Protein AF-A0A7W8T945-F1 (afdb_monomer_lite)

Structure (mmCIF, N/CA/C/O backbone):
data_AF-A0A7W8T945-F1
#
_entry.id   AF-A0A7W8T945-F1
#
loop_
_atom_site.group_PDB
_atom_site.id
_atom_site.type_symbol
_atom_site.label_atom_id
_atom_site.label_alt_id
_atom_site.label_comp_id
_atom_site.label_asym_id
_atom_site.label_entity_id
_atom_site.label_seq_id
_atom_site.pdbx_PDB_ins_code
_atom_site.Cartn_x
_atom_site.Cartn_y
_atom_site.Cartn_z
_atom_site.occupancy
_atom_site.B_iso_or_equiv
_atom_site.auth_seq_id
_atom_site.auth_comp_id
_atom_site.auth_asym_id
_atom_site.auth_atom_id
_atom_site.pdbx_PDB_model_num
ATOM 1 N N . MET A 1 1 ? -6.412 -0.745 10.637 1.00 96.62 1 MET A N 1
ATOM 2 C CA . MET A 1 1 ? -5.595 -0.056 9.621 1.00 96.62 1 MET A CA 1
ATOM 3 C C . MET A 1 1 ? -5.978 -0.577 8.255 1.00 96.62 1 MET A C 1
ATOM 5 O O . MET A 1 1 ? -6.344 -1.747 8.147 1.00 96.62 1 MET A O 1
ATOM 9 N N . THR A 1 2 ? -5.927 0.278 7.244 1.00 97.69 2 THR A N 1
ATOM 10 C CA . THR A 1 2 ? -6.172 -0.103 5.854 1.00 97.69 2 THR A CA 1
ATOM 11 C C . THR A 1 2 ? -5.039 0.385 4.976 1.00 97.69 2 THR A C 1
ATOM 13 O O . THR A 1 2 ? -4.559 1.495 5.174 1.00 97.69 2 THR A O 1
ATOM 16 N N . TYR A 1 3 ? -4.647 -0.427 4.001 1.00 97.88 3 TYR A N 1
ATOM 17 C CA . TYR A 1 3 ? -3.718 -0.028 2.955 1.00 97.88 3 TYR A CA 1
ATOM 18 C C . TYR A 1 3 ? -4.407 -0.096 1.595 1.00 97.88 3 TYR A C 1
ATOM 20 O O . TYR A 1 3 ? -4.850 -1.174 1.188 1.00 97.88 3 TYR A O 1
ATOM 28 N N . ASN A 1 4 ? -4.499 1.030 0.897 1.00 96.88 4 ASN A N 1
ATOM 29 C CA . ASN A 1 4 ? -4.992 1.094 -0.469 1.00 96.88 4 ASN A CA 1
ATOM 30 C C . ASN A 1 4 ? -3.863 0.651 -1.395 1.00 96.88 4 ASN A C 1
ATOM 32 O O . ASN A 1 4 ? -2.828 1.298 -1.532 1.00 96.88 4 ASN A O 1
ATOM 36 N N . TRP A 1 5 ? -4.050 -0.518 -1.984 1.00 96.69 5 TRP A N 1
ATOM 37 C CA . TRP A 1 5 ? -3.108 -1.131 -2.891 1.00 96.69 5 TRP A CA 1
ATOM 38 C C . TRP A 1 5 ? -3.400 -0.665 -4.311 1.00 96.69 5 TRP A C 1
ATOM 40 O O . TRP A 1 5 ? -4.481 -0.933 -4.844 1.00 96.69 5 TRP A O 1
ATOM 50 N N . MET A 1 6 ? -2.406 -0.025 -4.933 1.00 95.25 6 MET A N 1
ATOM 51 C CA . MET A 1 6 ? -2.419 0.354 -6.348 1.00 95.25 6 MET A CA 1
ATOM 52 C C . MET A 1 6 ? -2.404 -0.887 -7.254 1.00 95.25 6 MET A C 1
ATOM 54 O O . MET A 1 6 ? -1.379 -1.303 -7.812 1.00 95.25 6 MET A O 1
ATOM 58 N N . PHE A 1 7 ? -3.565 -1.520 -7.345 1.00 95.50 7 PHE A N 1
ATOM 59 C CA . PHE A 1 7 ? -3.891 -2.559 -8.300 1.00 95.50 7 PHE A CA 1
ATOM 60 C C . PHE A 1 7 ? -5.323 -2.356 -8.794 1.00 95.50 7 PHE A C 1
ATOM 62 O O . PHE A 1 7 ? -6.204 -3.200 -8.615 1.00 95.50 7 PHE A O 1
ATOM 69 N N . GLY A 1 8 ? -5.575 -1.184 -9.370 1.00 93.62 8 GLY A N 1
ATOM 70 C CA . GLY A 1 8 ? -6.829 -0.836 -10.017 1.00 93.62 8 GLY A CA 1
ATOM 71 C C . GLY A 1 8 ? -7.065 -1.622 -11.313 1.00 93.62 8 GLY A C 1
ATOM 72 O O . GLY A 1 8 ? -6.134 -2.207 -11.871 1.00 93.62 8 GLY A O 1
ATOM 73 N N . PRO A 1 9 ? -8.309 -1.634 -11.822 1.00 91.25 9 PRO A N 1
ATOM 74 C CA . PRO A 1 9 ? -8.699 -2.455 -12.970 1.00 91.25 9 PRO A CA 1
ATOM 75 C C . PRO A 1 9 ? -7.941 -2.122 -14.267 1.00 91.25 9 PRO A C 1
ATOM 77 O O . PRO A 1 9 ? -7.788 -2.999 -15.112 1.00 91.25 9 PRO A O 1
ATOM 80 N N . GLN A 1 10 ? -7.432 -0.891 -14.410 1.00 89.81 10 GLN A N 1
ATOM 81 C CA . GLN A 1 10 ? -6.666 -0.453 -15.586 1.00 89.81 10 GLN A CA 1
ATOM 82 C C . GLN A 1 10 ? -5.208 -0.940 -15.581 1.00 89.81 10 GLN A C 1
ATOM 84 O O . GLN A 1 10 ? -4.557 -0.992 -16.624 1.00 89.81 10 GLN A O 1
ATOM 89 N N . ARG A 1 11 ? -4.668 -1.330 -14.420 1.00 91.94 11 ARG A N 1
ATOM 90 C CA . ARG A 1 11 ? -3.283 -1.793 -14.307 1.00 91.94 11 ARG A CA 1
ATOM 91 C C . ARG A 1 11 ? -3.153 -3.239 -14.741 1.00 91.94 11 ARG A C 1
ATOM 93 O O . ARG A 1 11 ? -3.669 -4.123 -14.066 1.00 91.94 11 ARG A O 1
ATOM 100 N N . ALA A 1 12 ? -2.341 -3.520 -15.760 1.00 93.88 12 ALA A N 1
ATOM 101 C CA . ALA A 1 12 ? -1.988 -4.894 -16.131 1.00 93.88 12 ALA A CA 1
ATOM 102 C C . ALA A 1 12 ? -1.332 -5.672 -14.970 1.00 93.88 12 ALA A C 1
ATOM 104 O O . ALA A 1 12 ? -1.636 -6.842 -14.748 1.00 93.88 12 ALA A O 1
ATOM 105 N N . ARG A 1 13 ? -0.467 -5.006 -14.198 1.00 96.31 13 ARG A N 1
ATOM 106 C CA . ARG A 1 13 ? 0.247 -5.551 -13.035 1.00 96.31 13 ARG A CA 1
ATOM 107 C C . ARG A 1 13 ? 0.240 -4.521 -11.892 1.00 96.31 13 ARG A C 1
ATOM 109 O O . ARG A 1 13 ? 0.198 -3.324 -12.182 1.00 96.31 13 ARG A O 1
ATOM 116 N N . PRO A 1 14 ? 0.265 -4.945 -10.617 1.00 96.56 14 PRO A N 1
ATOM 117 C CA . PRO A 1 14 ? 0.195 -4.020 -9.486 1.00 96.56 14 PRO A CA 1
ATOM 118 C C . PRO A 1 14 ? 1.417 -3.104 -9.412 1.00 96.56 14 PRO A C 1
ATOM 120 O O . PRO A 1 14 ? 2.474 -3.409 -9.964 1.00 96.56 14 PRO A O 1
ATOM 123 N N . CYS A 1 15 ? 1.288 -1.990 -8.691 1.00 95.38 15 CYS A N 1
ATOM 124 C CA . CYS A 1 15 ? 2.415 -1.108 -8.399 1.00 95.38 15 CYS A CA 1
ATOM 125 C C . CYS A 1 15 ? 3.579 -1.890 -7.756 1.00 95.38 15 CYS A C 1
ATOM 127 O O . CYS A 1 15 ? 3.370 -2.565 -6.736 1.00 95.38 15 CYS A O 1
ATOM 129 N N . PRO A 1 16 ? 4.806 -1.808 -8.311 1.00 95.50 16 PRO A N 1
ATOM 130 C CA . PRO A 1 16 ? 5.956 -2.507 -7.750 1.00 95.50 16 PRO A CA 1
ATOM 131 C C . PRO A 1 16 ? 6.315 -2.067 -6.329 1.00 95.50 16 PRO A C 1
ATOM 133 O O . PRO A 1 16 ? 6.618 -2.922 -5.501 1.00 95.50 16 PRO A O 1
ATOM 136 N N . MET A 1 17 ? 6.213 -0.773 -6.008 1.00 93.88 17 MET A N 1
ATOM 137 C CA . MET A 1 17 ? 6.510 -0.274 -4.661 1.00 93.88 17 MET A CA 1
ATOM 138 C C . MET A 1 17 ? 5.473 -0.732 -3.630 1.00 93.88 17 MET A C 1
ATOM 140 O O . MET A 1 17 ? 5.859 -1.253 -2.586 1.00 93.88 17 MET A O 1
ATOM 144 N N . CYS A 1 18 ? 4.172 -0.670 -3.942 1.00 95.94 18 CYS A N 1
ATOM 145 C CA . CYS A 1 18 ? 3.152 -1.269 -3.071 1.00 95.94 18 CYS A CA 1
ATOM 146 C C . CYS A 1 18 ? 3.390 -2.771 -2.878 1.00 95.94 18 CYS A C 1
ATOM 148 O O . CYS A 1 18 ? 3.243 -3.292 -1.779 1.00 95.94 18 CYS A O 1
ATOM 150 N N . THR A 1 19 ? 3.776 -3.478 -3.945 1.00 97.06 19 THR A N 1
ATOM 151 C CA . THR A 1 19 ? 4.071 -4.916 -3.882 1.00 97.06 19 THR A CA 1
ATOM 152 C C . THR A 1 19 ? 5.292 -5.206 -3.006 1.00 97.06 19 THR A C 1
ATOM 154 O O . THR A 1 19 ? 5.293 -6.192 -2.271 1.00 97.06 19 THR A O 1
ATOM 157 N N . SER A 1 20 ? 6.324 -4.362 -3.059 1.00 96.06 20 SER A N 1
ATOM 158 C CA . SER A 1 20 ? 7.507 -4.477 -2.201 1.00 96.06 20 SER A CA 1
ATOM 159 C C . SER A 1 20 ? 7.138 -4.315 -0.725 1.00 96.06 20 SER A C 1
ATOM 161 O O . SER A 1 20 ? 7.431 -5.213 0.065 1.00 96.06 20 SER A O 1
ATOM 163 N N . LEU A 1 21 ? 6.393 -3.257 -0.382 1.00 96.50 21 LEU A N 1
ATOM 164 C CA . LEU A 1 21 ? 5.892 -3.030 0.976 1.00 96.50 21 LEU A CA 1
ATOM 165 C C . LEU A 1 21 ? 5.035 -4.198 1.469 1.00 96.50 21 LEU A C 1
ATOM 167 O O . LEU A 1 21 ? 5.289 -4.743 2.540 1.00 96.50 21 LEU A O 1
ATOM 171 N N . LEU A 1 22 ? 4.054 -4.627 0.673 1.00 97.69 22 LEU A N 1
ATOM 172 C CA . LEU A 1 22 ? 3.161 -5.722 1.047 1.00 97.69 22 LEU A CA 1
ATOM 173 C C . LEU A 1 22 ? 3.913 -7.047 1.206 1.00 97.69 22 LEU A C 1
ATOM 175 O O . LEU A 1 22 ? 3.563 -7.833 2.078 1.00 97.69 22 LEU A O 1
ATOM 179 N N . SER A 1 23 ? 4.975 -7.283 0.428 1.00 96.94 23 SER A N 1
ATOM 180 C CA . SER A 1 23 ? 5.816 -8.475 0.602 1.00 96.94 23 SER A CA 1
ATOM 181 C C . SER A 1 23 ? 6.559 -8.466 1.937 1.00 96.94 23 SER A C 1
ATOM 183 O O . SER A 1 23 ? 6.650 -9.512 2.572 1.00 96.94 23 SER A O 1
ATOM 185 N N . ALA A 1 24 ? 7.054 -7.307 2.381 1.00 96.31 24 ALA A N 1
ATOM 186 C CA . ALA A 1 24 ? 7.662 -7.182 3.704 1.00 96.31 24 ALA A CA 1
ATOM 187 C C . ALA A 1 24 ? 6.615 -7.369 4.812 1.00 96.31 24 ALA A C 1
ATOM 189 O O . ALA A 1 24 ? 6.810 -8.155 5.735 1.00 96.31 24 ALA A O 1
ATOM 190 N N . TRP A 1 25 ? 5.466 -6.701 4.690 1.00 97.25 25 TRP A N 1
ATOM 191 C CA . TRP A 1 25 ? 4.403 -6.795 5.686 1.00 97.25 25 TRP A CA 1
ATOM 192 C C . TRP A 1 25 ? 3.747 -8.166 5.757 1.00 97.25 25 TRP A C 1
ATOM 194 O O . TRP A 1 25 ? 3.296 -8.521 6.834 1.00 97.25 25 TRP A O 1
ATOM 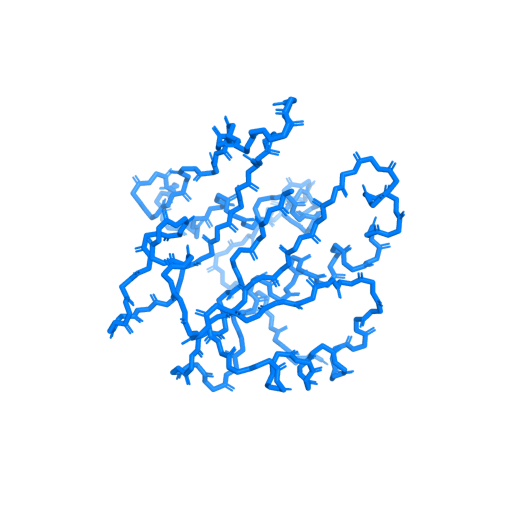204 N N . ASP A 1 26 ? 3.686 -8.953 4.678 1.00 98.12 26 ASP A N 1
ATOM 205 C CA . ASP A 1 26 ? 3.163 -10.324 4.753 1.00 98.12 26 ASP A CA 1
ATOM 206 C C . ASP A 1 26 ? 3.936 -11.162 5.782 1.00 98.12 26 ASP A C 1
ATOM 208 O O . ASP A 1 26 ? 3.313 -11.898 6.544 1.00 98.12 26 ASP A O 1
ATOM 212 N N . GLY A 1 27 ? 5.262 -10.995 5.857 1.00 97.06 27 GLY A N 1
ATOM 213 C CA . GLY A 1 27 ? 6.110 -11.664 6.848 1.00 97.06 27 GLY A CA 1
ATOM 214 C C . GLY A 1 27 ? 5.848 -11.209 8.286 1.00 97.06 27 GLY A C 1
ATOM 215 O O . GLY A 1 27 ? 5.793 -12.044 9.182 1.00 97.06 27 GLY A O 1
ATOM 216 N N . GLU A 1 28 ? 5.617 -9.911 8.487 1.00 96.50 28 GLU A N 1
ATOM 217 C CA . GLU A 1 28 ? 5.387 -9.292 9.807 1.00 96.50 28 GLU A CA 1
ATOM 218 C C . GLU A 1 28 ? 3.920 -9.358 10.271 1.00 96.50 28 GLU A C 1
ATOM 220 O O . GLU A 1 28 ? 3.590 -9.130 11.438 1.00 96.50 28 GLU A O 1
ATOM 225 N N . MET A 1 29 ? 2.997 -9.664 9.358 1.00 97.62 29 MET A N 1
ATOM 226 C CA . MET A 1 29 ? 1.560 -9.632 9.619 1.00 97.62 29 MET A CA 1
ATOM 227 C C . MET A 1 29 ? 1.119 -10.535 10.788 1.00 97.62 29 MET A C 1
ATOM 229 O O . MET A 1 29 ? 0.219 -10.113 11.519 1.00 97.62 29 MET A O 1
ATOM 233 N N . PRO A 1 30 ? 1.704 -11.730 11.036 1.00 98.19 30 PRO A N 1
ATOM 234 C CA . PRO A 1 30 ? 1.389 -12.521 12.227 1.00 98.19 30 PRO A CA 1
ATOM 235 C C . PRO A 1 30 ? 1.540 -11.758 13.550 1.00 98.19 30 PRO A C 1
ATOM 237 O O . PRO A 1 30 ? 0.706 -11.938 14.437 1.00 98.19 30 PRO A O 1
ATOM 240 N N . ASP A 1 31 ? 2.542 -10.886 13.677 1.00 98.12 31 ASP A N 1
ATOM 241 C CA . ASP A 1 31 ? 2.771 -10.083 14.883 1.00 98.12 31 ASP A CA 1
ATOM 242 C C . ASP A 1 31 ? 1.916 -8.814 14.898 1.00 98.12 31 ASP A C 1
ATOM 244 O O . ASP A 1 31 ? 1.278 -8.501 15.908 1.00 98.12 31 ASP A O 1
ATOM 248 N N . ILE A 1 32 ? 1.792 -8.131 13.756 1.00 97.12 32 ILE A N 1
ATOM 249 C CA . ILE A 1 32 ? 0.925 -6.947 13.617 1.00 97.12 32 ILE A CA 1
ATOM 250 C C . ILE A 1 32 ? -0.524 -7.284 14.009 1.00 97.12 32 ILE A C 1
ATOM 252 O O . ILE A 1 32 ? -1.168 -6.540 14.761 1.00 97.12 32 ILE A O 1
ATOM 256 N N . LEU A 1 33 ? -1.037 -8.432 13.551 1.00 97.75 33 LEU A N 1
ATOM 257 C CA . LEU A 1 33 ? -2.416 -8.860 13.801 1.00 97.75 33 LEU A CA 1
ATOM 258 C C . LEU A 1 33 ? -2.708 -9.203 15.269 1.00 97.75 33 LEU A C 1
ATOM 260 O O . LEU A 1 33 ? -3.882 -9.272 15.635 1.00 97.75 33 LEU A O 1
ATOM 264 N N . GLN A 1 34 ? -1.694 -9.363 16.127 1.00 97.81 34 GLN A N 1
ATOM 265 C CA . GLN A 1 34 ? -1.896 -9.519 17.575 1.00 97.81 34 GLN A CA 1
ATOM 266 C C . GLN A 1 34 ? -2.365 -8.217 18.238 1.00 97.81 34 GLN A C 1
ATOM 268 O O . GLN A 1 34 ? -2.925 -8.241 19.335 1.00 97.81 34 GLN A O 1
ATOM 273 N N . ARG A 1 35 ? -2.127 -7.068 17.595 1.00 97.56 35 ARG A N 1
ATOM 274 C CA . ARG A 1 35 ? -2.418 -5.739 18.150 1.00 97.56 35 ARG A CA 1
ATOM 275 C C . ARG A 1 35 ? -3.443 -4.957 17.341 1.00 97.56 35 ARG A C 1
ATOM 277 O O . ARG A 1 35 ? -4.184 -4.166 17.920 1.00 97.56 35 ARG A O 1
ATOM 284 N N . VAL A 1 36 ? -3.482 -5.142 16.021 1.00 96.31 36 VAL A N 1
ATOM 285 C CA . VAL A 1 36 ? -4.260 -4.288 15.118 1.00 96.31 36 VAL A CA 1
ATOM 286 C C . VAL A 1 36 ? -4.937 -5.112 14.024 1.00 96.31 36 VAL A C 1
ATOM 288 O O . VAL A 1 36 ? -4.320 -5.956 13.387 1.00 96.31 36 VAL A O 1
ATOM 291 N N . ALA A 1 37 ? -6.213 -4.830 13.745 1.00 96.19 37 ALA A N 1
ATOM 292 C CA . ALA A 1 37 ? -6.885 -5.373 12.564 1.00 96.19 37 ALA A CA 1
ATOM 293 C C . ALA A 1 37 ? -6.386 -4.674 11.288 1.00 96.19 37 ALA A C 1
ATOM 295 O O . ALA A 1 37 ? -6.356 -3.439 11.230 1.00 96.19 37 ALA A O 1
ATOM 296 N N . PHE A 1 38 ? -6.049 -5.454 10.259 1.00 97.69 38 PHE A N 1
ATOM 297 C CA . PHE A 1 38 ? -5.461 -4.953 9.016 1.00 97.69 38 PHE A CA 1
ATOM 298 C C . PHE A 1 38 ? -6.240 -5.407 7.773 1.00 97.69 38 PHE A C 1
ATOM 300 O O . PHE A 1 38 ? -6.665 -6.563 7.698 1.00 97.69 38 PHE A O 1
ATOM 307 N N . ALA A 1 39 ? -6.400 -4.509 6.796 1.00 98.00 39 ALA A N 1
ATOM 308 C CA . ALA A 1 39 ? -6.996 -4.794 5.491 1.00 98.00 39 ALA A CA 1
ATOM 309 C C . ALA A 1 39 ? -6.168 -4.181 4.354 1.00 98.00 39 ALA A C 1
ATOM 311 O O . ALA A 1 39 ? -5.828 -3.002 4.396 1.00 98.00 39 ALA A O 1
ATOM 312 N N . VAL A 1 40 ? -5.883 -4.970 3.321 1.00 98.38 40 VAL A N 1
ATOM 313 C CA . VAL A 1 40 ? -5.280 -4.500 2.068 1.00 98.38 40 VAL A CA 1
ATOM 314 C C . VAL A 1 40 ? -6.384 -4.421 1.023 1.00 98.38 40 VAL A C 1
ATOM 316 O O . VAL A 1 40 ? -7.080 -5.408 0.785 1.00 98.38 40 VAL A O 1
ATOM 319 N N . ILE A 1 41 ? -6.578 -3.252 0.426 1.00 98.19 41 ILE A N 1
ATOM 320 C CA . ILE A 1 41 ? -7.769 -2.932 -0.360 1.00 98.19 41 ILE A CA 1
ATOM 321 C C . ILE A 1 41 ? -7.346 -2.525 -1.765 1.00 98.19 41 ILE A C 1
ATOM 323 O O . ILE A 1 41 ? -6.641 -1.537 -1.934 1.00 98.19 41 ILE A O 1
ATOM 327 N N . GLY A 1 42 ? -7.782 -3.275 -2.773 1.00 96.44 42 GLY A N 1
ATOM 328 C CA . GLY A 1 42 ? -7.579 -2.930 -4.181 1.00 96.44 42 GLY A CA 1
ATOM 329 C C . GLY A 1 42 ? -8.905 -2.671 -4.890 1.00 96.44 42 GLY A C 1
ATOM 330 O O . GLY A 1 42 ? -9.925 -3.273 -4.556 1.00 96.44 42 GLY A O 1
ATO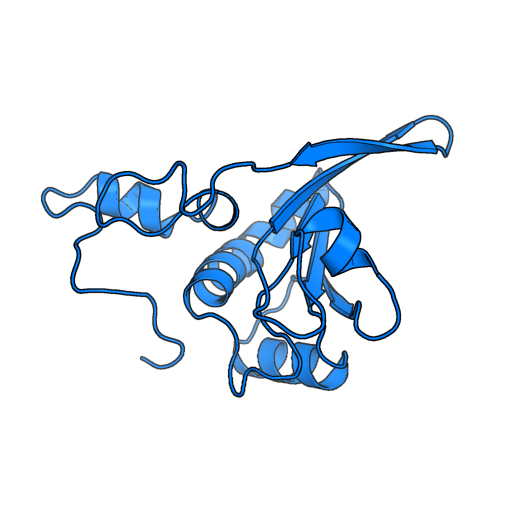M 331 N N . ARG A 1 43 ? -8.894 -1.811 -5.914 1.00 94.94 43 ARG A N 1
ATOM 332 C CA . ARG A 1 43 ? -10.094 -1.523 -6.723 1.00 94.94 43 ARG A CA 1
ATOM 333 C C . ARG A 1 43 ? -10.438 -2.649 -7.707 1.00 94.94 43 ARG A C 1
ATOM 335 O O . ARG A 1 43 ? -11.563 -2.724 -8.190 1.00 94.94 43 ARG A O 1
ATOM 342 N N . SER A 1 44 ? -9.478 -3.522 -8.024 1.00 95.56 44 SER A N 1
ATOM 343 C CA . SER A 1 44 ? -9.711 -4.674 -8.900 1.00 95.56 44 SER A CA 1
ATOM 344 C C . SER A 1 44 ? -10.675 -5.705 -8.295 1.00 95.56 44 SER A C 1
ATOM 346 O O . SER A 1 44 ? -10.780 -5.804 -7.067 1.00 95.56 44 SER A O 1
ATOM 348 N N . PRO A 1 45 ? -11.325 -6.530 -9.141 1.00 96.38 45 PRO A N 1
ATOM 349 C CA . PRO A 1 45 ? -12.040 -7.728 -8.710 1.00 96.38 45 PRO A CA 1
ATOM 350 C C . PRO A 1 45 ? -11.212 -8.610 -7.763 1.00 96.38 45 PRO A C 1
ATOM 352 O O . PRO A 1 45 ? -9.993 -8.734 -7.908 1.00 96.38 45 PRO A O 1
ATOM 355 N N . ILE A 1 46 ? -11.870 -9.202 -6.761 1.00 97.50 46 ILE A N 1
ATOM 356 C CA . ILE A 1 46 ? -11.185 -9.917 -5.672 1.00 97.50 46 ILE A CA 1
ATOM 357 C C . ILE A 1 46 ? -10.393 -11.139 -6.158 1.00 97.50 46 ILE A C 1
ATOM 359 O O . ILE A 1 46 ? -9.327 -11.425 -5.621 1.00 97.50 46 ILE A O 1
ATOM 363 N N . ASP A 1 47 ? -10.868 -11.826 -7.192 1.00 97.75 47 ASP A N 1
ATOM 364 C CA . ASP A 1 47 ? -10.191 -12.952 -7.841 1.00 97.75 47 ASP A CA 1
ATOM 365 C C . ASP A 1 47 ? -8.829 -12.543 -8.418 1.00 97.75 47 ASP A C 1
ATOM 367 O O . ASP A 1 47 ? -7.836 -13.234 -8.196 1.00 97.75 47 ASP A O 1
ATOM 371 N N . ARG A 1 48 ? -8.742 -11.370 -9.055 1.00 97.56 48 ARG A N 1
ATOM 372 C CA . ARG A 1 48 ? -7.483 -10.803 -9.559 1.00 97.56 48 ARG A CA 1
ATOM 373 C C . ARG A 1 48 ? -6.504 -10.479 -8.430 1.00 97.56 48 ARG A C 1
ATOM 375 O O . ARG A 1 48 ? -5.313 -10.771 -8.543 1.00 97.56 48 ARG A O 1
ATOM 382 N N . LEU A 1 49 ? -6.999 -9.894 -7.337 1.00 98.25 49 LEU A N 1
ATOM 383 C CA . LEU A 1 49 ? -6.184 -9.591 -6.155 1.00 98.25 49 LEU A CA 1
ATOM 384 C C . LEU A 1 49 ? -5.636 -10.882 -5.519 1.00 98.25 49 LEU A C 1
ATOM 386 O O . LEU A 1 49 ? -4.452 -10.968 -5.192 1.00 98.25 49 LEU A O 1
ATOM 390 N N . VAL A 1 50 ? -6.488 -11.903 -5.381 1.00 98.38 50 VAL A N 1
ATOM 391 C CA . VAL A 1 50 ? -6.129 -13.214 -4.822 1.00 98.38 50 VAL A CA 1
ATOM 392 C C . VAL A 1 50 ? -5.155 -13.969 -5.725 1.00 98.38 50 VAL A C 1
ATOM 394 O O . VAL A 1 50 ? -4.200 -14.545 -5.209 1.00 98.38 50 VAL A O 1
ATOM 397 N N . ALA A 1 51 ? -5.337 -13.938 -7.046 1.00 98.44 51 ALA A N 1
ATOM 398 C CA . ALA A 1 51 ? -4.415 -14.571 -7.986 1.00 98.44 51 ALA A CA 1
ATOM 399 C C . ALA A 1 51 ? -2.993 -14.010 -7.834 1.00 98.44 51 ALA A C 1
ATOM 401 O O . ALA A 1 51 ? -2.031 -14.768 -7.731 1.00 98.44 51 ALA A O 1
ATOM 402 N N . PHE A 1 52 ? -2.856 -12.686 -7.718 1.00 98.38 52 PHE A N 1
ATOM 403 C CA . PHE A 1 52 ? -1.545 -12.072 -7.511 1.00 98.38 52 PHE A CA 1
ATOM 404 C C . PHE A 1 52 ? -0.957 -12.379 -6.124 1.00 98.38 52 PHE A C 1
ATOM 406 O O . PHE A 1 52 ? 0.241 -12.629 -6.001 1.00 98.38 52 PHE A O 1
ATOM 413 N N . ARG A 1 53 ? -1.788 -12.425 -5.073 1.00 98.25 53 ARG A N 1
ATOM 414 C CA . ARG A 1 53 ? -1.364 -12.882 -3.737 1.00 98.25 53 ARG A CA 1
ATOM 415 C C . ARG A 1 53 ? -0.752 -14.282 -3.789 1.00 98.25 53 ARG A C 1
ATOM 417 O O . ARG A 1 53 ? 0.284 -14.515 -3.173 1.00 98.25 53 ARG A O 1
ATOM 424 N N . GLN A 1 54 ? -1.405 -15.198 -4.505 1.00 98.31 54 GLN A N 1
ATOM 425 C CA . GLN A 1 54 ? -0.939 -16.572 -4.688 1.00 98.31 54 GLN A CA 1
ATOM 426 C C . GLN A 1 54 ? 0.366 -16.610 -5.484 1.00 98.31 54 GLN A C 1
ATOM 428 O O . GLN A 1 54 ? 1.305 -17.273 -5.056 1.00 98.31 54 GLN A O 1
ATOM 433 N N . GLU A 1 55 ? 0.454 -15.848 -6.578 1.00 97.69 55 GLU A N 1
ATOM 434 C CA . GLU A 1 55 ? 1.674 -15.712 -7.383 1.00 97.69 55 GLU A CA 1
ATOM 435 C C . GLU A 1 55 ? 2.873 -15.251 -6.537 1.00 97.69 55 GLU A C 1
ATOM 437 O O . GLU A 1 55 ? 3.971 -15.787 -6.666 1.00 97.69 55 GLU A O 1
ATOM 442 N N . ARG A 1 56 ? 2.664 -14.287 -5.631 1.00 97.25 56 ARG A N 1
ATOM 443 C CA . ARG A 1 56 ? 3.707 -13.779 -4.723 1.00 97.25 56 ARG A CA 1
ATOM 444 C C . ARG A 1 56 ? 3.959 -14.658 -3.498 1.00 97.25 56 ARG A C 1
ATOM 446 O O . ARG A 1 56 ? 4.877 -14.364 -2.737 1.00 97.25 56 ARG A O 1
ATOM 453 N N . GLY A 1 57 ? 3.163 -15.704 -3.283 1.00 97.94 57 GLY A N 1
ATOM 454 C CA . GLY A 1 57 ? 3.284 -16.582 -2.120 1.00 97.94 57 GLY A CA 1
ATOM 455 C C . GLY A 1 57 ? 2.907 -15.923 -0.788 1.00 97.94 57 GLY A C 1
ATOM 456 O O . GLY A 1 57 ? 3.332 -16.401 0.261 1.00 97.94 57 GLY A O 1
ATOM 457 N N . TRP A 1 58 ? 2.119 -14.843 -0.806 1.00 98.38 58 TRP A N 1
ATOM 458 C CA . TRP A 1 58 ? 1.710 -14.133 0.409 1.00 98.38 58 TRP A CA 1
ATOM 459 C C . TRP A 1 58 ? 0.696 -14.942 1.222 1.00 98.38 58 TRP A C 1
ATOM 461 O O . TRP A 1 58 ? -0.377 -15.318 0.732 1.00 98.38 58 TRP A O 1
ATOM 471 N N . ARG A 1 59 ? 0.996 -15.183 2.497 1.00 98.00 59 ARG A N 1
ATOM 472 C CA . ARG A 1 59 ? 0.233 -16.103 3.354 1.00 98.00 59 ARG A CA 1
ATOM 473 C C . ARG A 1 59 ? -0.686 -15.402 4.341 1.00 98.00 59 ARG A C 1
ATOM 475 O O . ARG A 1 59 ? -1.752 -15.941 4.636 1.00 98.00 59 ARG A O 1
ATOM 482 N N . HIS A 1 60 ? -0.339 -14.209 4.794 1.00 98.19 60 HIS A N 1
ATOM 483 C CA . HIS A 1 60 ? -0.937 -13.585 5.971 1.00 98.19 60 HIS A CA 1
ATOM 484 C C . HIS A 1 60 ? -1.760 -12.331 5.656 1.00 98.19 60 HIS A C 1
ATOM 486 O O . HIS A 1 60 ? -2.645 -11.972 6.437 1.00 98.19 60 HIS A O 1
ATOM 492 N N . LEU A 1 61 ? -1.538 -11.691 4.504 1.00 97.94 61 LEU A N 1
ATOM 493 C CA . LEU A 1 61 ? -2.318 -10.520 4.099 1.00 97.94 61 LEU A CA 1
ATOM 494 C C . LEU A 1 61 ? -3.804 -10.842 3.865 1.00 97.94 61 LEU A C 1
ATOM 496 O O . LEU A 1 61 ? -4.165 -11.767 3.131 1.00 97.94 61 LEU A O 1
ATOM 500 N N . ARG A 1 62 ? -4.680 -10.011 4.445 1.00 97.31 62 ARG A N 1
ATOM 501 C CA . ARG A 1 62 ? -6.133 -10.036 4.212 1.00 97.31 62 ARG A CA 1
ATOM 502 C C . ARG A 1 62 ? -6.498 -9.039 3.118 1.00 97.31 62 ARG A C 1
ATOM 504 O O . ARG A 1 62 ? -6.377 -7.832 3.326 1.00 97.31 62 ARG A O 1
ATOM 511 N N . LEU A 1 63 ? -6.932 -9.558 1.970 1.00 98.38 63 LEU A N 1
ATOM 512 C CA . LEU A 1 63 ? -7.272 -8.756 0.796 1.00 98.38 63 LEU A CA 1
ATOM 513 C C . LEU A 1 63 ? -8.775 -8.500 0.702 1.00 98.38 63 LEU A C 1
ATOM 515 O O . LEU A 1 63 ? -9.580 -9.397 0.949 1.00 98.38 63 LEU A O 1
ATOM 519 N N . TYR A 1 64 ? -9.130 -7.293 0.280 1.00 98.25 64 TYR A N 1
ATOM 520 C CA . TYR A 1 64 ? -10.498 -6.855 0.039 1.00 98.25 64 TYR A CA 1
ATOM 521 C C . TYR A 1 64 ? -10.574 -6.103 -1.288 1.00 98.25 64 TYR A C 1
ATOM 523 O O . TYR A 1 64 ? -9.614 -5.451 -1.702 1.00 98.25 64 TYR A O 1
ATOM 531 N N . SER A 1 65 ? -11.731 -6.184 -1.943 1.00 97.50 65 SER A N 1
ATOM 532 C CA . SER A 1 65 ? -12.018 -5.405 -3.144 1.00 97.50 65 SER A CA 1
ATOM 533 C C . SER A 1 65 ? -12.957 -4.251 -2.815 1.00 97.50 65 SER A C 1
ATOM 535 O O . SER A 1 65 ? -13.979 -4.445 -2.154 1.00 97.50 65 SER A O 1
ATOM 537 N N . SER A 1 66 ? -12.621 -3.063 -3.303 1.00 96.19 66 SER A N 1
ATOM 538 C CA . SER A 1 66 ? -13.485 -1.879 -3.282 1.00 96.19 66 SER A CA 1
ATOM 539 C C . SER A 1 66 ? -14.151 -1.608 -4.632 1.00 96.19 66 SER A C 1
ATOM 541 O O . SER A 1 66 ? -14.831 -0.600 -4.778 1.00 96.19 66 SER A O 1
ATOM 543 N N . GLY A 1 67 ? -14.015 -2.504 -5.619 1.00 91.44 67 GLY A N 1
ATOM 544 C CA . GLY A 1 67 ? -14.489 -2.273 -6.992 1.00 91.44 67 GLY A CA 1
ATOM 545 C C . GLY A 1 67 ? -15.995 -2.006 -7.140 1.00 91.44 67 GLY A C 1
ATOM 546 O O . GLY A 1 67 ? -16.422 -1.517 -8.179 1.00 91.44 67 GLY A O 1
ATOM 547 N N . GLY A 1 68 ? -16.797 -2.301 -6.111 1.00 90.06 68 GLY A N 1
ATOM 548 C CA . GLY A 1 68 ? -18.237 -2.021 -6.063 1.00 90.06 68 GLY A CA 1
ATOM 549 C C . GLY A 1 68 ? -18.649 -0.888 -5.116 1.00 90.06 68 GLY A C 1
ATOM 550 O O . GLY A 1 68 ? -19.835 -0.760 -4.826 1.00 90.06 68 GLY A O 1
ATOM 551 N N . ASN A 1 69 ? -17.709 -0.113 -4.568 1.00 94.19 69 ASN A N 1
ATOM 552 C CA . ASN A 1 69 ? -18.007 0.984 -3.645 1.00 94.19 69 ASN A CA 1
ATOM 553 C C . ASN A 1 69 ? -17.017 2.153 -3.797 1.00 94.19 69 ASN A C 1
ATOM 555 O O . ASN A 1 69 ? -16.200 2.192 -4.712 1.00 94.19 69 ASN A O 1
ATOM 559 N N . THR A 1 70 ? -17.122 3.142 -2.910 1.00 94.56 70 THR A N 1
ATOM 560 C CA . THR A 1 70 ? -16.376 4.403 -2.994 1.00 94.56 70 THR A CA 1
ATOM 561 C C . THR A 1 70 ? -15.152 4.461 -2.086 1.00 94.56 70 THR A C 1
ATOM 563 O O . THR A 1 70 ? -14.528 5.511 -1.998 1.00 94.56 70 THR A O 1
ATOM 566 N N . PHE A 1 71 ? -14.765 3.358 -1.435 1.00 95.94 71 PHE A N 1
ATOM 567 C CA . PHE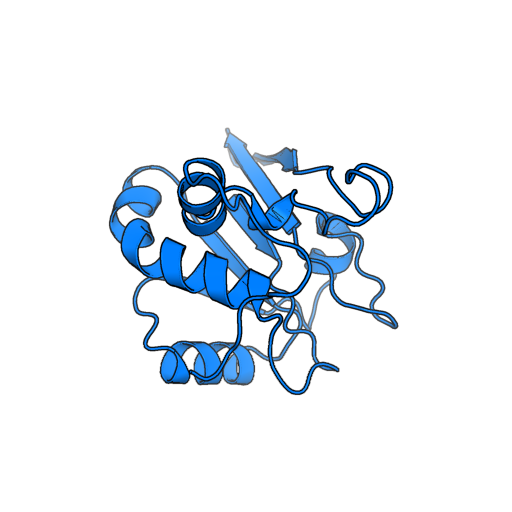 A 1 71 ? -13.739 3.377 -0.388 1.00 95.94 71 PHE A CA 1
ATOM 568 C C . PHE A 1 71 ? -12.423 4.019 -0.848 1.00 95.94 71 PHE A C 1
ATOM 570 O O . PHE A 1 71 ? -11.880 4.874 -0.157 1.00 95.94 71 PHE A O 1
ATOM 577 N N . ASN A 1 72 ? -11.919 3.654 -2.030 1.00 94.69 72 ASN A N 1
ATOM 578 C CA . ASN A 1 72 ? -10.670 4.222 -2.539 1.00 94.69 72 ASN A CA 1
ATOM 579 C C . ASN A 1 72 ? -10.789 5.704 -2.914 1.00 94.69 72 ASN A C 1
ATOM 581 O O . ASN A 1 72 ? -9.849 6.462 -2.697 1.00 94.69 72 ASN A O 1
ATOM 585 N N . ARG A 1 73 ? -11.946 6.136 -3.423 1.00 93.19 73 ARG A N 1
ATOM 586 C CA . ARG A 1 73 ? -12.208 7.560 -3.661 1.00 93.19 73 ARG A CA 1
ATOM 587 C C . ARG A 1 73 ? -12.189 8.331 -2.340 1.00 93.19 73 ARG A C 1
ATOM 589 O O . ARG A 1 73 ? -11.576 9.386 -2.256 1.00 93.19 73 ARG A O 1
ATOM 596 N N . ASP A 1 74 ? -12.843 7.788 -1.317 1.00 94.94 74 ASP A N 1
ATOM 597 C CA . ASP A 1 74 ? -13.062 8.483 -0.047 1.00 94.94 74 ASP A CA 1
ATOM 598 C C . ASP A 1 74 ? -11.807 8.497 0.855 1.00 94.94 74 ASP A C 1
ATOM 600 O O . ASP A 1 74 ? -11.643 9.435 1.629 1.00 94.94 74 ASP A O 1
ATOM 604 N N . TYR A 1 75 ? -10.920 7.494 0.749 1.00 94.75 75 TYR A N 1
ATOM 605 C CA . TYR A 1 75 ? -9.762 7.315 1.650 1.00 94.75 75 TYR A CA 1
ATOM 606 C C . TYR A 1 75 ? -8.385 7.263 0.972 1.00 94.75 75 TYR A C 1
ATOM 608 O O . TYR A 1 75 ? -7.376 7.133 1.656 1.00 94.75 75 TYR A O 1
ATOM 616 N N . ALA A 1 76 ? -8.319 7.343 -0.356 1.00 92.56 76 ALA A N 1
ATOM 617 C CA . ALA A 1 76 ? -7.060 7.500 -1.092 1.00 92.56 76 ALA A CA 1
ATOM 618 C C . AL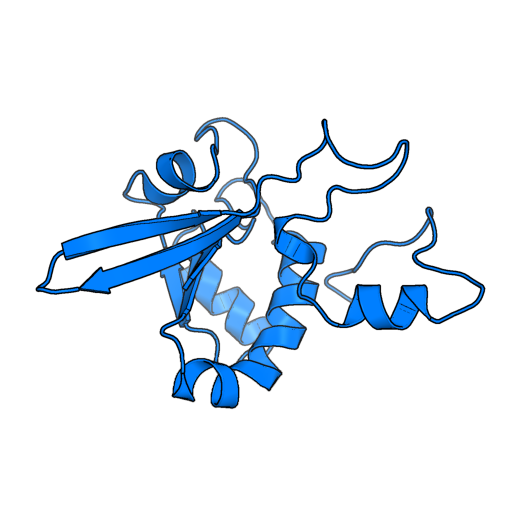A A 1 76 ? -7.116 8.645 -2.113 1.00 92.56 76 ALA A C 1
ATOM 620 O O . ALA A 1 76 ? -6.202 8.786 -2.918 1.00 92.56 76 ALA A O 1
ATOM 621 N N . ALA A 1 77 ? -8.200 9.434 -2.109 1.00 88.38 77 ALA A N 1
ATOM 622 C CA . ALA A 1 77 ? -8.460 10.489 -3.087 1.00 88.38 77 ALA A CA 1
ATOM 623 C C . ALA A 1 77 ? -8.348 10.011 -4.552 1.00 88.38 77 ALA A C 1
ATOM 625 O O . ALA A 1 77 ? -8.008 10.788 -5.443 1.00 88.38 77 ALA A O 1
ATOM 626 N N . GLU A 1 78 ? -8.628 8.728 -4.810 1.00 88.25 78 GLU A N 1
ATOM 627 C CA . GLU A 1 78 ? -8.552 8.170 -6.160 1.00 88.25 78 GLU A CA 1
ATOM 628 C C . GLU A 1 78 ? -9.656 8.736 -7.057 1.00 88.25 78 GLU A C 1
ATOM 630 O O . GLU A 1 78 ? -10.840 8.700 -6.705 1.00 88.25 78 GLU A O 1
ATOM 635 N N . ASP A 1 79 ? -9.274 9.159 -8.263 1.00 79.44 79 ASP A N 1
ATOM 636 C CA . ASP A 1 79 ? -10.217 9.360 -9.358 1.00 79.44 79 ASP A CA 1
ATOM 637 C C . ASP A 1 79 ? -10.589 7.985 -9.952 1.00 79.44 79 ASP A C 1
ATOM 639 O O . ASP A 1 79 ? -9.712 7.256 -10.429 1.00 79.44 79 ASP A O 1
ATOM 643 N N . PRO A 1 80 ? -11.878 7.592 -9.966 1.00 67.69 80 PRO A N 1
ATOM 644 C CA . PRO A 1 80 ? -12.314 6.366 -10.626 1.00 67.69 80 PRO A CA 1
ATOM 645 C C . PRO A 1 80 ? -11.923 6.276 -12.110 1.00 67.69 80 PRO A C 1
ATOM 647 O O . PRO A 1 80 ? -11.751 5.160 -12.606 1.00 67.69 80 PRO A O 1
ATOM 650 N N . ALA A 1 81 ? -11.792 7.416 -12.798 1.00 71.06 81 ALA A N 1
ATOM 651 C CA . ALA A 1 81 ? -11.376 7.512 -14.197 1.00 71.06 81 ALA A CA 1
ATOM 652 C C . ALA A 1 81 ? -9.854 7.649 -14.379 1.00 71.06 81 ALA A C 1
ATOM 654 O O . ALA A 1 81 ? -9.362 7.491 -15.497 1.00 71.06 81 ALA A O 1
ATOM 655 N N . GLY A 1 82 ? -9.125 7.934 -13.299 1.00 71.94 82 GLY A N 1
ATOM 656 C CA . GLY A 1 82 ? -7.689 8.176 -13.301 1.00 71.94 82 GLY A CA 1
ATOM 657 C C . GLY A 1 82 ? -6.880 7.049 -12.663 1.00 71.94 82 GLY A C 1
ATOM 658 O O . GLY A 1 82 ? -7.333 5.905 -12.515 1.00 71.94 82 GLY A O 1
ATOM 659 N N . ASP A 1 83 ? -5.654 7.402 -12.290 1.00 77.75 83 ASP A N 1
ATOM 660 C CA . ASP A 1 83 ? -4.713 6.488 -11.657 1.00 77.75 83 ASP A CA 1
ATOM 661 C C . ASP A 1 83 ? -5.159 6.094 -10.243 1.00 77.75 83 ASP A C 1
ATOM 663 O O . ASP A 1 83 ? -5.864 6.816 -9.534 1.00 77.75 83 ASP A O 1
ATOM 667 N N . ASP A 1 84 ? -4.766 4.893 -9.835 1.00 86.75 84 ASP A N 1
ATOM 668 C CA . ASP A 1 84 ? -4.879 4.455 -8.453 1.00 86.75 84 ASP A CA 1
ATOM 669 C C . ASP A 1 84 ? -3.777 5.077 -7.593 1.00 86.75 84 ASP A C 1
ATOM 671 O O . ASP A 1 84 ? -2.666 5.331 -8.057 1.00 86.75 84 ASP A O 1
ATOM 675 N N . LEU A 1 85 ? -4.090 5.313 -6.321 1.00 90.38 85 LEU A N 1
ATOM 676 C CA . LEU A 1 85 ? -3.204 5.977 -5.377 1.00 90.38 85 LEU A CA 1
ATOM 677 C C . LEU A 1 85 ? -2.986 5.066 -4.171 1.00 90.38 85 LEU A C 1
ATOM 679 O O . LEU A 1 85 ? -3.923 4.409 -3.707 1.00 90.38 85 LEU A O 1
ATOM 683 N N . PRO A 1 86 ? -1.749 4.975 -3.662 1.00 93.25 86 PRO A N 1
ATOM 684 C CA . PRO A 1 86 ? -1.506 4.221 -2.457 1.00 93.25 86 PRO A CA 1
ATOM 685 C C . PRO A 1 86 ? -1.947 5.058 -1.259 1.00 93.25 86 PRO A C 1
ATOM 687 O O . PRO A 1 86 ? -1.711 6.264 -1.238 1.00 93.25 86 PRO A O 1
ATOM 690 N N . ALA A 1 87 ? -2.540 4.410 -0.259 1.00 94.81 87 ALA A N 1
ATOM 691 C CA . ALA A 1 87 ? -2.897 5.082 0.983 1.00 94.81 87 ALA A CA 1
ATOM 692 C C . ALA A 1 87 ? -2.804 4.174 2.213 1.00 94.81 87 ALA A C 1
ATOM 694 O O . ALA A 1 87 ? -2.896 2.957 2.082 1.00 94.81 87 ALA A O 1
ATOM 695 N N . LEU A 1 88 ? -2.643 4.737 3.407 1.00 96.44 88 LEU A N 1
ATOM 696 C CA . LEU A 1 88 ? -2.483 4.076 4.707 1.00 96.44 88 LEU A CA 1
ATOM 697 C C . LEU A 1 88 ? -3.321 4.763 5.804 1.00 96.44 88 LEU A C 1
ATOM 699 O O . LEU A 1 88 ? -2.867 5.587 6.592 1.00 96.44 88 LEU A O 1
ATOM 703 N N . ASN A 1 89 ? -4.549 4.302 5.978 1.00 97.31 89 ASN A N 1
ATOM 704 C CA . ASN A 1 89 ? -5.460 4.923 6.931 1.00 97.31 89 ASN A CA 1
ATOM 705 C C . ASN A 1 89 ? -5.514 4.135 8.254 1.00 97.31 89 ASN A C 1
ATOM 707 O O . ASN A 1 89 ? -5.540 2.894 8.297 1.00 97.31 89 ASN A O 1
ATOM 711 N N . VAL A 1 90 ? -5.609 4.851 9.373 1.00 97.50 90 VAL A N 1
ATOM 712 C CA . VAL A 1 90 ? -5.873 4.306 10.707 1.00 97.50 90 VAL A CA 1
ATOM 713 C C . VAL A 1 90 ? -7.266 4.713 11.156 1.00 97.50 90 VAL A C 1
ATOM 715 O O . VAL A 1 90 ? -7.629 5.885 11.202 1.00 97.50 90 VAL A O 1
ATOM 718 N N . PHE A 1 91 ? -8.036 3.711 11.565 1.00 98.19 91 PHE A N 1
ATOM 719 C CA . PHE A 1 91 ? -9.363 3.884 12.134 1.00 98.19 91 PHE A CA 1
ATOM 720 C C . PHE A 1 91 ? -9.378 3.381 13.570 1.00 98.19 91 PHE A C 1
ATOM 722 O O . PHE A 1 91 ? -8.749 2.369 13.887 1.00 98.19 91 PHE A O 1
ATOM 729 N N . THR A 1 92 ? -10.153 4.047 14.418 1.00 97.81 92 THR A N 1
ATOM 730 C CA . THR A 1 92 ? -10.482 3.572 15.765 1.00 97.81 92 THR A CA 1
ATOM 731 C C . THR A 1 92 ? -11.938 3.136 15.819 1.00 97.81 92 THR A C 1
ATOM 733 O O . THR A 1 92 ? -12.779 3.638 15.070 1.00 97.81 92 THR A O 1
ATOM 736 N N . ARG A 1 93 ? -12.249 2.190 16.710 1.00 96.06 93 ARG A N 1
ATOM 737 C CA . ARG A 1 93 ? -13.625 1.775 16.985 1.00 96.06 93 ARG A CA 1
ATOM 738 C C . ARG A 1 93 ? -13.877 1.769 18.486 1.00 96.06 93 ARG A C 1
ATOM 740 O O . ARG A 1 93 ? -13.372 0.898 19.186 1.00 96.06 93 ARG A O 1
ATOM 747 N N . THR A 1 94 ? -14.710 2.694 18.953 1.00 95.69 94 THR A N 1
ATOM 748 C CA . THR A 1 94 ? -15.069 2.835 20.375 1.00 95.69 94 THR A CA 1
ATOM 749 C C . THR A 1 94 ? -16.579 2.972 20.497 1.00 95.69 94 THR A C 1
ATOM 751 O O . THR A 1 94 ? -17.184 3.780 19.793 1.00 95.69 94 THR A O 1
ATOM 754 N N . GLY A 1 95 ? -17.206 2.161 21.355 1.00 94.94 95 GLY A N 1
ATOM 755 C CA . GLY A 1 95 ? -18.667 2.165 21.520 1.00 94.94 95 GLY A CA 1
ATOM 756 C C . GLY A 1 95 ? -19.430 1.828 20.231 1.00 94.94 95 GLY A C 1
ATOM 757 O O . GLY A 1 95 ? -20.495 2.374 19.982 1.00 94.94 95 GLY A O 1
ATOM 758 N N . GLY A 1 96 ? -18.850 0.994 19.361 1.00 95.69 96 GLY A N 1
ATOM 759 C CA . GLY A 1 96 ? -19.440 0.621 18.071 1.00 95.69 96 GLY A CA 1
ATOM 760 C C . GLY A 1 96 ? -19.224 1.626 16.933 1.00 95.69 96 GLY A C 1
ATOM 761 O O . GLY A 1 96 ? -19.378 1.244 15.774 1.00 95.69 96 GLY A O 1
ATOM 762 N N . VAL A 1 97 ? -18.798 2.854 17.238 1.00 97.06 97 VAL A N 1
ATOM 763 C CA . VAL A 1 97 ? -18.569 3.927 16.260 1.00 97.06 97 VAL A CA 1
ATOM 764 C C . VAL A 1 97 ? -17.160 3.835 15.690 1.00 97.06 97 VAL A C 1
ATOM 766 O O . VAL A 1 97 ? -16.190 3.806 16.448 1.00 97.06 97 VAL A O 1
ATOM 769 N N . VAL A 1 98 ? -17.053 3.826 14.361 1.00 96.38 98 VAL A N 1
ATOM 770 C CA . VAL A 1 98 ? -15.776 3.906 13.640 1.00 96.38 98 VAL A CA 1
ATOM 771 C C . VAL A 1 98 ? -15.426 5.372 13.399 1.00 96.38 98 VAL A C 1
ATOM 773 O O . VAL A 1 98 ? -16.278 6.146 12.970 1.00 96.38 98 VAL A O 1
ATOM 776 N N . ARG A 1 99 ? -14.178 5.757 13.674 1.00 97.25 99 ARG A N 1
ATOM 777 C CA . ARG A 1 99 ? -13.643 7.091 13.376 1.00 97.25 99 ARG A CA 1
ATOM 778 C C . ARG A 1 99 ? -12.342 6.976 12.606 1.00 97.25 99 ARG A C 1
ATOM 780 O O . ARG A 1 99 ? -11.499 6.151 12.956 1.00 97.25 99 ARG A O 1
ATOM 787 N N . HIS A 1 100 ? -12.178 7.826 11.600 1.00 97.56 100 HIS A N 1
ATOM 788 C CA . HIS A 1 100 ? -10.888 8.036 10.961 1.00 97.56 100 HIS A CA 1
ATOM 789 C C . HIS A 1 100 ? -9.978 8.786 11.942 1.00 97.56 100 HIS A C 1
ATOM 791 O O . HIS A 1 100 ? -10.358 9.843 12.443 1.00 97.56 100 HIS A O 1
ATOM 797 N N . PHE A 1 101 ? -8.851 8.179 12.307 1.00 97.38 101 PHE A N 1
ATOM 798 C CA . PHE A 1 101 ? -7.943 8.691 13.336 1.00 97.38 101 PHE A CA 1
ATOM 799 C C . PHE A 1 101 ? -6.709 9.358 12.732 1.00 97.38 101 PHE A C 1
ATOM 801 O O . PHE A 1 101 ? -6.273 10.387 13.236 1.00 97.38 101 PHE A O 1
ATOM 808 N N . TRP A 1 102 ? -6.155 8.772 11.673 1.00 96.25 102 TRP A N 1
ATOM 809 C CA . TRP A 1 102 ? -4.945 9.257 11.020 1.00 96.25 102 TRP A CA 1
ATOM 810 C C . TRP A 1 102 ? -4.876 8.731 9.588 1.00 96.25 102 TRP A C 1
ATOM 812 O O . TRP A 1 102 ? -5.228 7.572 9.366 1.00 96.25 102 TRP A O 1
ATOM 822 N N . ALA A 1 103 ? -4.360 9.547 8.676 1.00 94.19 103 ALA A N 1
ATOM 823 C CA . ALA A 1 103 ? -3.907 9.145 7.352 1.00 94.19 103 ALA A CA 1
ATOM 824 C C . ALA A 1 103 ? -2.507 9.717 7.110 1.00 94.19 103 ALA A C 1
ATOM 826 O O . ALA A 1 103 ? -2.115 10.736 7.686 1.00 94.19 103 ALA A O 1
ATOM 827 N N . GLU A 1 104 ? -1.752 9.039 6.264 1.00 91.56 104 GLU A N 1
ATOM 828 C CA . GLU A 1 104 ? -0.590 9.600 5.601 1.00 91.56 104 GLU A CA 1
ATOM 829 C C . GLU A 1 104 ? -1.015 10.730 4.656 1.00 91.56 104 GLU A C 1
ATOM 831 O O . GLU A 1 104 ? -1.999 10.630 3.936 1.00 91.56 104 GLU A O 1
ATOM 836 N N . GLU A 1 105 ? -0.239 11.807 4.633 1.00 88.25 105 GLU A N 1
ATOM 837 C CA . GLU A 1 105 ? -0.562 13.006 3.841 1.00 88.25 105 GLU A CA 1
ATOM 838 C C . GLU A 1 105 ? 0.603 13.391 2.908 1.00 88.25 105 GLU A C 1
ATOM 840 O O . GLU A 1 105 ? 0.622 14.464 2.302 1.00 88.25 105 GLU A O 1
ATOM 845 N N . MET A 1 106 ? 1.629 12.532 2.803 1.00 88.06 106 MET A N 1
ATOM 846 C CA . MET A 1 106 ? 2.773 12.787 1.929 1.00 88.06 106 MET A CA 1
ATOM 847 C C . MET A 1 106 ? 2.497 12.284 0.511 1.00 88.06 106 MET A C 1
ATOM 849 O O . MET A 1 106 ? 2.438 11.078 0.269 1.00 88.06 106 MET A O 1
ATOM 853 N N . GLY A 1 107 ? 2.416 13.228 -0.425 1.00 84.44 107 GLY A N 1
ATOM 854 C CA . GLY A 1 107 ? 2.222 13.001 -1.854 1.00 84.44 107 GLY A CA 1
ATOM 855 C C . GLY A 1 107 ? 3.264 13.743 -2.700 1.00 84.44 107 GLY A C 1
ATOM 856 O O . GLY A 1 107 ? 4.231 14.279 -2.157 1.00 84.44 107 GLY A O 1
ATOM 857 N N . PRO A 1 108 ? 3.083 13.806 -4.032 1.00 83.06 108 PRO A N 1
ATOM 858 C CA . PRO A 1 108 ? 4.057 14.419 -4.944 1.00 83.06 108 PRO A CA 1
ATOM 859 C C . PRO A 1 108 ? 4.376 15.895 -4.655 1.00 83.06 108 PRO A C 1
ATOM 861 O O . PRO A 1 108 ? 5.441 16.384 -5.012 1.00 83.06 108 PRO A O 1
ATOM 864 N N . SER A 1 109 ? 3.455 16.628 -4.025 1.00 86.12 109 SER A N 1
ATOM 865 C CA . SER A 1 109 ? 3.650 18.038 -3.663 1.00 86.12 109 SER A CA 1
ATOM 866 C C . SER A 1 109 ? 4.513 18.242 -2.416 1.00 86.12 109 SER A C 1
ATOM 868 O O . SER A 1 109 ? 4.979 19.355 -2.183 1.00 86.12 109 SER A O 1
ATOM 870 N N . THR A 1 110 ? 4.704 17.200 -1.605 1.00 86.06 110 THR A N 1
ATOM 871 C CA . THR A 1 110 ? 5.438 17.251 -0.332 1.00 86.06 110 THR A CA 1
ATOM 872 C C . THR A 1 110 ? 6.673 16.350 -0.318 1.00 86.06 110 THR A C 1
ATOM 874 O O . THR A 1 110 ? 7.396 16.330 0.676 1.00 86.06 110 THR A O 1
ATOM 877 N N . SER A 1 111 ? 6.944 15.628 -1.410 1.00 85.12 111 SER A N 1
ATOM 878 C CA . SER A 1 111 ? 8.199 14.908 -1.628 1.00 85.12 111 SER A CA 1
ATOM 879 C C . SER A 1 111 ? 9.347 15.860 -1.965 1.00 85.12 111 SER A C 1
ATOM 881 O O . SER A 1 111 ? 9.151 16.860 -2.658 1.00 85.12 111 SER A O 1
ATOM 883 N N . ASP A 1 112 ? 10.560 15.505 -1.539 1.00 83.62 112 ASP A N 1
ATOM 884 C CA . ASP A 1 112 ? 11.772 16.219 -1.944 1.00 83.62 112 ASP A CA 1
ATOM 885 C C . ASP A 1 112 ? 11.928 16.225 -3.481 1.00 83.62 112 ASP A C 1
ATOM 887 O O . ASP A 1 112 ? 11.546 15.255 -4.149 1.00 83.62 112 ASP A O 1
ATOM 891 N N . PRO A 1 113 ? 12.520 17.279 -4.075 1.00 84.19 113 PRO A N 1
ATOM 892 C CA . PRO A 1 113 ? 12.717 17.351 -5.519 1.00 84.19 113 PRO A CA 1
ATOM 893 C C . PRO A 1 113 ? 13.454 16.126 -6.082 1.00 84.19 113 PRO A C 1
ATOM 895 O O . PRO A 1 113 ? 14.565 15.802 -5.663 1.00 84.19 113 PRO A O 1
ATOM 898 N N . GLY A 1 114 ? 12.841 15.461 -7.067 1.00 80.88 114 GLY A N 1
ATOM 899 C CA . GLY A 1 114 ? 13.410 14.281 -7.729 1.00 80.88 114 GLY A CA 1
ATOM 900 C C . GLY A 1 114 ? 13.290 12.974 -6.940 1.00 80.88 114 GLY A C 1
ATOM 901 O O . GLY A 1 114 ? 13.962 12.006 -7.287 1.00 80.88 114 GLY A O 1
ATOM 902 N N . GLN A 1 115 ? 12.472 12.937 -5.885 1.00 79.12 115 GLN A N 1
ATOM 903 C CA . GLN A 1 115 ? 12.202 11.740 -5.089 1.00 79.12 115 GLN A CA 1
ATOM 904 C C . GLN A 1 115 ? 10.748 11.292 -5.253 1.00 79.12 115 GLN A C 1
ATOM 906 O O . GLN A 1 115 ? 9.845 12.120 -5.365 1.00 79.12 115 GLN A O 1
ATOM 911 N N . ASP A 1 116 ? 10.512 9.981 -5.210 1.00 78.38 116 ASP A N 1
ATOM 912 C CA . ASP A 1 116 ? 9.153 9.448 -5.118 1.00 78.38 116 ASP A CA 1
ATOM 913 C C . ASP A 1 116 ? 8.497 9.841 -3.783 1.00 78.38 116 ASP A C 1
ATOM 915 O O . ASP A 1 116 ? 9.177 9.886 -2.747 1.00 78.38 116 ASP A O 1
ATOM 919 N N . PRO A 1 117 ? 7.171 10.078 -3.759 1.00 83.06 117 PRO A N 1
ATOM 920 C CA . PRO A 1 117 ? 6.449 10.297 -2.518 1.00 83.06 117 PRO A CA 1
ATOM 921 C C . PRO A 1 117 ? 6.518 9.057 -1.633 1.00 83.06 117 PRO A C 1
ATOM 923 O O . PRO A 1 117 ? 6.339 7.922 -2.083 1.00 83.06 117 PRO A O 1
ATOM 926 N N . ARG A 1 118 ? 6.767 9.290 -0.344 1.00 78.50 118 ARG A N 1
ATOM 927 C CA . ARG A 1 118 ? 7.024 8.208 0.606 1.00 78.50 118 ARG A CA 1
ATOM 928 C C . ARG A 1 118 ? 5.829 7.886 1.484 1.00 78.50 118 ARG A C 1
ATOM 930 O O . ARG A 1 118 ? 5.845 6.818 2.051 1.00 78.50 118 ARG A O 1
ATOM 937 N N . GLY A 1 119 ? 4.775 8.704 1.543 1.00 84.88 119 GLY A N 1
ATOM 938 C CA . GLY A 1 119 ? 3.689 8.583 2.533 1.00 84.88 119 GLY A CA 1
ATOM 939 C C . GLY A 1 119 ? 3.212 7.157 2.822 1.00 84.88 119 GLY A C 1
ATOM 940 O O . GLY A 1 119 ? 3.484 6.610 3.887 1.00 84.88 119 GLY A O 1
ATOM 941 N N . ALA A 1 120 ? 2.531 6.536 1.862 1.00 84.81 120 ALA A N 1
ATOM 942 C CA . ALA A 1 120 ? 2.023 5.177 2.022 1.00 84.81 120 ALA A CA 1
ATOM 943 C C . ALA A 1 120 ? 3.118 4.080 2.035 1.00 84.81 120 ALA A C 1
ATOM 945 O O . ALA A 1 120 ? 2.966 3.124 2.799 1.00 84.81 120 ALA A O 1
ATOM 946 N N . PRO A 1 121 ? 4.195 4.144 1.217 1.00 82.12 121 PRO A N 1
ATOM 947 C CA . PRO A 1 121 ? 5.255 3.134 1.243 1.00 82.12 121 PRO A CA 1
ATOM 948 C C . PRO A 1 121 ? 6.310 3.290 2.353 1.00 82.12 121 PRO A C 1
ATOM 950 O O . PRO A 1 121 ? 7.131 2.390 2.503 1.00 82.12 121 PRO A O 1
ATOM 953 N N . ASP A 1 122 ? 6.321 4.379 3.124 1.00 83.25 122 ASP A N 1
ATOM 954 C CA . ASP A 1 122 ? 7.371 4.679 4.113 1.00 83.25 122 ASP A CA 1
ATOM 955 C C . ASP A 1 122 ? 7.568 3.596 5.182 1.00 83.25 122 ASP A C 1
ATOM 957 O O . ASP A 1 122 ? 8.718 3.304 5.507 1.00 83.25 122 ASP A O 1
ATOM 961 N N . PRO A 1 123 ? 6.516 2.928 5.708 1.00 87.00 123 PRO A N 1
ATOM 962 C CA . PRO A 1 123 ? 6.700 1.960 6.785 1.00 87.00 123 PRO A CA 1
ATOM 963 C C . PRO A 1 123 ? 7.231 0.594 6.314 1.00 87.00 123 PRO A C 1
ATOM 965 O O . PRO A 1 123 ? 7.115 -0.396 7.042 1.00 87.00 123 PRO A O 1
ATOM 968 N N . MET A 1 124 ? 7.792 0.495 5.103 1.00 91.19 124 MET A N 1
ATOM 969 C CA . MET A 1 124 ? 8.512 -0.703 4.676 1.00 91.19 124 MET A CA 1
ATOM 970 C C . MET A 1 124 ? 9.997 -0.646 5.070 1.00 91.19 124 MET A C 1
ATOM 972 O O . MET A 1 124 ? 10.643 0.388 4.903 1.00 91.19 124 MET A O 1
ATOM 976 N N . PRO A 1 125 ? 10.594 -1.773 5.499 1.00 92.38 125 PRO A N 1
ATOM 977 C CA . PRO A 1 125 ? 11.976 -1.793 5.983 1.00 92.38 125 PRO A CA 1
ATOM 978 C C . PRO A 1 125 ? 13.019 -1.484 4.900 1.00 92.38 125 PRO A C 1
ATOM 980 O O . PRO A 1 125 ? 14.131 -1.075 5.226 1.00 92.38 125 PRO A O 1
ATOM 983 N N . LEU A 1 126 ? 12.678 -1.666 3.616 1.00 92.38 126 LEU A N 1
ATOM 984 C CA . LEU A 1 126 ? 13.596 -1.470 2.490 1.00 92.38 126 LEU A CA 1
ATOM 985 C C . LEU A 1 126 ? 14.261 -0.089 2.525 1.00 92.38 126 LEU A C 1
ATOM 987 O O . LEU A 1 126 ? 15.483 0.005 2.446 1.00 92.38 126 LEU A O 1
ATOM 991 N N . TRP A 1 127 ? 13.463 0.972 2.659 1.00 88.00 127 TRP A N 1
ATOM 992 C CA . TRP A 1 127 ? 13.981 2.337 2.625 1.00 88.00 127 TRP A CA 1
ATOM 993 C C . TRP A 1 127 ? 14.859 2.649 3.825 1.00 88.00 127 TRP A C 1
ATOM 995 O O . TRP A 1 127 ? 15.948 3.184 3.652 1.00 88.00 127 TRP A O 1
ATOM 1005 N N . THR A 1 128 ? 14.431 2.234 5.017 1.00 89.19 128 THR A N 1
ATOM 1006 C CA . THR A 1 128 ? 15.212 2.391 6.244 1.00 89.19 128 THR A CA 1
ATOM 1007 C C . THR A 1 128 ? 16.585 1.732 6.131 1.00 89.19 128 THR A C 1
ATOM 1009 O O . THR A 1 128 ? 17.574 2.318 6.555 1.00 89.19 128 THR A O 1
ATOM 1012 N N . ILE A 1 129 ? 16.666 0.537 5.536 1.00 92.69 129 ILE A N 1
ATOM 1013 C CA . ILE A 1 129 ? 17.939 -0.170 5.349 1.00 92.69 129 ILE A CA 1
ATOM 1014 C C . ILE A 1 129 ? 18.816 0.540 4.309 1.00 92.69 129 ILE A C 1
ATOM 1016 O O . ILE A 1 129 ? 20.008 0.722 4.546 1.00 92.69 129 ILE A O 1
ATOM 1020 N N . LEU A 1 130 ? 18.250 0.956 3.172 1.00 91.56 130 LEU A N 1
ATOM 1021 C CA . LEU A 1 130 ? 19.005 1.651 2.123 1.00 91.56 130 LEU A CA 1
ATOM 1022 C C . LEU A 1 130 ? 19.561 2.998 2.606 1.00 91.56 130 LEU A C 1
ATOM 1024 O O . LEU A 1 130 ? 20.722 3.307 2.332 1.00 91.56 130 LEU A O 1
ATOM 1028 N N . ASP A 1 131 ? 18.782 3.743 3.396 1.00 88.94 131 ASP A N 1
ATOM 1029 C CA . ASP A 1 131 ? 19.182 5.019 4.003 1.00 88.94 131 ASP A CA 1
ATOM 1030 C C . ASP A 1 131 ? 20.369 4.877 4.981 1.00 88.94 131 ASP A C 1
ATOM 1032 O O . ASP A 1 131 ? 21.078 5.850 5.230 1.00 88.94 131 ASP A O 1
ATOM 1036 N N . MET A 1 132 ? 20.633 3.677 5.515 1.00 93.50 132 MET 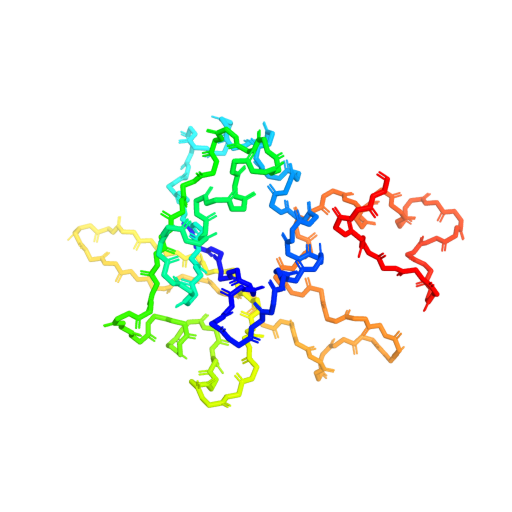A N 1
ATOM 1037 C CA . MET A 1 132 ? 21.809 3.404 6.359 1.00 93.50 132 MET A CA 1
ATOM 1038 C C . MET A 1 132 ? 23.097 3.179 5.555 1.00 93.50 132 MET A C 1
ATOM 1040 O O . MET A 1 132 ? 24.184 3.116 6.134 1.00 93.50 132 MET A O 1
ATOM 1044 N N . THR A 1 133 ? 23.003 3.018 4.235 1.00 94.38 133 THR A N 1
ATOM 1045 C CA . THR A 1 133 ? 24.164 2.795 3.366 1.00 94.38 133 THR A CA 1
ATOM 1046 C C . THR A 1 133 ? 24.680 4.116 2.785 1.00 94.38 133 THR A C 1
ATOM 1048 O O . THR A 1 133 ? 23.891 5.038 2.575 1.00 94.38 133 THR A O 1
ATOM 1051 N N . PRO A 1 134 ? 25.976 4.226 2.423 1.00 93.31 134 PRO A N 1
ATOM 1052 C CA . PRO A 1 134 ? 26.496 5.425 1.756 1.00 93.31 134 PRO A CA 1
ATOM 1053 C C . PRO A 1 134 ? 25.795 5.775 0.433 1.00 93.31 134 PRO A C 1
ATOM 1055 O O . PRO A 1 134 ? 25.864 6.919 -0.002 1.00 93.31 134 PRO A O 1
ATOM 1058 N N . GLY A 1 135 ? 25.149 4.798 -0.218 1.00 89.44 135 GLY A N 1
ATOM 1059 C CA . GLY A 1 135 ? 24.419 4.998 -1.473 1.00 89.44 135 GLY A CA 1
ATOM 1060 C C . GLY A 1 135 ? 22.993 5.530 -1.299 1.00 89.44 135 GLY A C 1
ATOM 1061 O O . GLY A 1 135 ? 22.397 5.980 -2.278 1.00 89.44 135 GLY A O 1
ATOM 1062 N N . GLY A 1 136 ? 22.442 5.499 -0.080 1.00 88.94 136 GLY A N 1
ATOM 1063 C CA . GLY A 1 136 ? 21.052 5.867 0.179 1.00 88.94 136 GLY A CA 1
ATOM 1064 C C . GLY A 1 136 ? 20.064 5.093 -0.705 1.00 88.94 136 GLY A C 1
ATOM 1065 O O . GLY A 1 136 ? 20.296 3.940 -1.071 1.00 88.94 136 GLY A O 1
ATOM 1066 N N . ARG A 1 137 ? 18.956 5.743 -1.081 1.00 85.38 137 ARG A N 1
ATOM 1067 C CA . ARG A 1 137 ? 17.898 5.142 -1.919 1.00 85.38 137 ARG A CA 1
ATOM 1068 C C . ARG A 1 137 ? 18.238 5.062 -3.413 1.00 85.38 137 ARG A C 1
ATOM 1070 O O . ARG A 1 137 ? 17.589 4.303 -4.127 1.00 85.38 137 ARG A O 1
ATOM 1077 N N . GLY A 1 138 ? 19.228 5.827 -3.880 1.00 84.44 138 GLY A N 1
ATOM 1078 C CA . GLY A 1 138 ? 19.504 6.015 -5.310 1.00 84.44 138 GLY A CA 1
ATOM 1079 C C . GLY A 1 138 ? 18.422 6.826 -6.043 1.00 84.44 138 GLY A C 1
ATOM 1080 O O . GLY A 1 138 ? 17.443 7.274 -5.446 1.00 84.44 138 GLY A O 1
ATOM 1081 N N . THR A 1 139 ? 18.619 7.051 -7.345 1.00 82.88 139 THR A N 1
ATOM 1082 C CA . THR A 1 139 ? 17.665 7.764 -8.230 1.00 82.88 139 THR A CA 1
ATOM 1083 C C . THR A 1 139 ? 17.366 7.011 -9.530 1.00 82.88 139 THR A C 1
ATOM 1085 O O . THR A 1 139 ? 16.501 7.418 -10.300 1.00 82.88 139 THR A O 1
ATOM 1088 N N . ASP A 1 140 ? 18.072 5.911 -9.783 1.00 88.19 140 ASP A N 1
ATOM 1089 C CA . ASP A 1 140 ? 18.045 5.116 -11.012 1.00 88.19 140 ASP A CA 1
ATOM 1090 C C . ASP A 1 140 ? 17.480 3.701 -10.799 1.00 88.19 140 ASP A C 1
ATOM 1092 O O . ASP A 1 140 ? 17.448 2.882 -11.722 1.00 88.19 140 ASP A O 1
ATOM 1096 N N . TRP A 1 141 ? 17.002 3.409 -9.587 1.00 90.75 141 TRP A N 1
ATOM 1097 C CA . TRP A 1 141 ? 16.449 2.116 -9.215 1.00 90.75 141 TRP A CA 1
ATOM 1098 C C . TRP A 1 141 ? 15.051 2.238 -8.610 1.00 90.75 141 TRP A C 1
ATOM 1100 O O . TRP A 1 141 ? 14.749 3.152 -7.850 1.00 90.75 141 TRP A O 1
ATOM 1110 N N . TYR A 1 142 ? 14.210 1.252 -8.918 1.00 90.88 142 TYR A N 1
ATOM 1111 C CA . TYR A 1 142 ? 12.878 1.098 -8.348 1.00 90.88 142 TYR A CA 1
ATOM 1112 C C . TYR A 1 142 ? 12.575 -0.395 -8.152 1.00 90.88 142 TYR A C 1
ATOM 1114 O O . TYR A 1 142 ? 13.055 -1.211 -8.955 1.00 90.88 142 TYR A O 1
ATOM 1122 N N . PRO A 1 143 ? 11.769 -0.789 -7.142 1.00 93.12 143 PRO A N 1
ATOM 1123 C CA . PRO A 1 143 ? 11.363 -2.178 -6.972 1.00 93.12 143 PRO A CA 1
ATOM 1124 C C . PRO A 1 143 ? 10.767 -2.775 -8.252 1.00 93.12 143 PRO A C 1
ATOM 1126 O O . PRO A 1 143 ? 10.056 -2.109 -9.003 1.00 93.12 143 PRO A O 1
ATOM 1129 N N . LYS A 1 144 ? 11.025 -4.062 -8.498 1.00 95.19 144 LYS A N 1
ATOM 1130 C CA . LYS A 1 144 ? 10.504 -4.799 -9.659 1.00 95.19 144 LYS A CA 1
ATOM 1131 C C .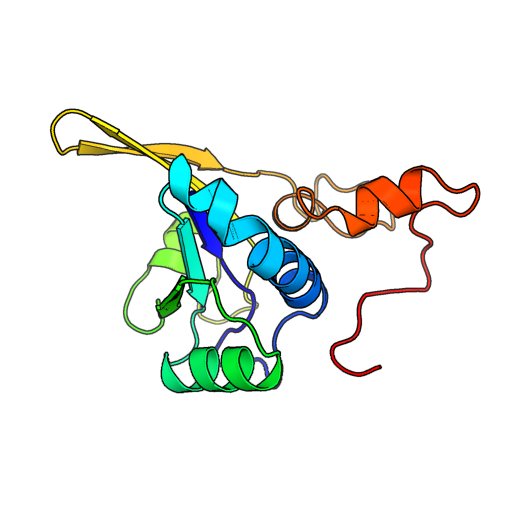 LYS A 1 144 ? 9.641 -5.966 -9.201 1.00 95.19 144 LYS A C 1
ATOM 1133 O O . LYS A 1 144 ? 9.844 -6.527 -8.128 1.00 95.19 144 LYS A O 1
ATOM 1138 N N . LEU A 1 145 ? 8.674 -6.343 -10.033 1.00 96.00 145 LEU A N 1
ATOM 1139 C CA . LEU A 1 145 ? 7.796 -7.485 -9.755 1.00 96.00 145 LEU A CA 1
ATOM 1140 C C . LEU A 1 145 ? 8.453 -8.834 -10.068 1.00 96.00 145 LEU A C 1
ATOM 1142 O O . LEU A 1 145 ? 8.080 -9.837 -9.466 1.00 96.00 145 LEU A O 1
ATOM 1146 N N . ALA A 1 146 ? 9.401 -8.839 -11.004 1.00 91.94 146 ALA A N 1
ATOM 1147 C CA . ALA A 1 146 ? 10.187 -9.996 -11.402 1.00 91.94 146 ALA A CA 1
ATOM 1148 C C . ALA A 1 146 ? 11.671 -9.671 -11.218 1.00 91.94 146 ALA A C 1
ATOM 1150 O O . ALA A 1 146 ? 12.114 -8.570 -11.567 1.00 91.94 146 ALA A O 1
ATOM 1151 N N . TYR A 1 147 ? 12.391 -10.625 -10.648 1.00 89.19 147 TYR A N 1
ATOM 1152 C CA . TYR A 1 147 ? 13.825 -10.612 -10.402 1.00 89.19 147 TYR A CA 1
ATOM 1153 C C . TYR A 1 147 ? 14.344 -12.047 -10.425 1.00 89.19 147 TYR A C 1
ATOM 1155 O O . TYR A 1 147 ? 13.526 -12.963 -10.170 1.00 89.19 147 TYR A O 1
#

pLDDT: mean 92.76, std 6.2, range [67.69, 98.44]

Secondary structure (DSSP, 8-state):
-EEE-S--TT-SS--HHHHHHHHHHHHHHHHHTTT---EEEESS-HHHHHHHHHHTT--S--EEE-TTSSHHHHHH---TTS----EEEEEEEETTEEEEEEE----TTTSPTTS---TTTTTSHHHHHHHTSTTTT-SS----S--

Radius of gyration: 15.49 Å; chains: 1; bounding box: 46×35×38 Å

Sequence (147 aa):
MTYNWMFGPQRARPCPMCTSLLSAWDGEMPDILQRVAFAVIGRSPIDRLVAFRQERGWRHLRLYSSGGNTFNRDYAAEDPAGDDLPALNVFTRTGGVVRHFWAEEMGPSTSDPGQDPRGAPDPMPLWTILDMTPGGRGTDWYPKLAY

Foldseek 3Di:
DEKEWQPAPPDPDTDLLSVLQLLQCLVVLVVVVVPDDYEYEYQDDPVVVVVVCVVSVRDRHHYDHCVPHCCQCVFQVDDSVDGGGIWDWDWDADPNDIDTDDIFDFAPVNDDPLDHTPRRSVPGCVQVVQCPDPCHPDNPDDGDPPD